Protein AF-A0A7V1G802-F1 (afdb_monomer_lite)

Radius of gyration: 14.77 Å; chains: 1; bounding box: 38×21×39 Å

Structure (mmCIF, N/CA/C/O backbone):
data_AF-A0A7V1G802-F1
#
_entry.id   AF-A0A7V1G802-F1
#
loop_
_atom_site.group_PDB
_atom_site.id
_atom_site.type_symbol
_atom_site.label_atom_id
_atom_site.label_alt_id
_atom_site.label_comp_id
_atom_site.label_asym_id
_atom_site.label_entity_id
_atom_site.label_seq_id
_atom_site.pdbx_PDB_ins_code
_atom_site.Cartn_x
_atom_site.Cartn_y
_atom_site.Cartn_z
_atom_site.occupancy
_atom_site.B_iso_or_equiv
_atom_site.auth_seq_id
_atom_site.auth_comp_id
_atom_site.auth_asym_id
_atom_site.auth_atom_id
_atom_site.pdbx_PDB_model_num
ATOM 1 N N . MET A 1 1 ? -7.358 -7.423 8.351 1.00 83.69 1 MET A N 1
ATOM 2 C CA . MET A 1 1 ? -8.263 -6.921 7.278 1.00 83.69 1 MET A CA 1
ATOM 3 C C . MET A 1 1 ? -8.183 -5.400 7.218 1.00 83.69 1 MET A C 1
ATOM 5 O O . MET A 1 1 ? -7.825 -4.813 8.231 1.00 83.69 1 MET A O 1
ATOM 9 N N . ILE A 1 2 ? -8.513 -4.737 6.096 1.00 96.06 2 ILE A N 1
ATOM 10 C CA . ILE A 1 2 ? -8.298 -3.274 5.979 1.00 96.06 2 ILE A CA 1
ATOM 11 C C . ILE A 1 2 ? -9.005 -2.463 7.079 1.00 96.06 2 ILE A C 1
ATOM 13 O O . ILE A 1 2 ? -8.466 -1.473 7.552 1.00 96.06 2 ILE A O 1
ATOM 17 N N . THR A 1 3 ? -10.165 -2.914 7.564 1.00 96.88 3 THR A N 1
ATOM 18 C CA . THR A 1 3 ? -10.867 -2.273 8.690 1.00 96.88 3 THR A CA 1
ATOM 19 C C . THR A 1 3 ? -10.084 -2.338 10.005 1.00 96.88 3 THR A C 1
ATOM 21 O O . THR A 1 3 ? -10.039 -1.352 10.730 1.00 96.88 3 THR A O 1
ATOM 24 N N . GLU A 1 4 ? -9.425 -3.459 10.300 1.00 97.38 4 GLU A N 1
ATOM 25 C CA . GLU A 1 4 ? -8.564 -3.592 11.487 1.00 97.38 4 GLU A CA 1
ATOM 26 C C . GLU A 1 4 ? -7.316 -2.713 11.352 1.00 97.38 4 GLU A C 1
ATOM 28 O O . GLU A 1 4 ? -6.934 -2.038 12.303 1.00 97.38 4 GLU A O 1
ATOM 33 N N . ALA A 1 5 ? -6.733 -2.649 10.149 1.00 98.06 5 ALA A N 1
ATOM 34 C CA . ALA A 1 5 ? -5.603 -1.768 9.873 1.00 98.06 5 ALA A CA 1
ATOM 35 C C . ALA A 1 5 ? -5.980 -0.286 10.049 1.00 98.06 5 ALA A C 1
ATOM 37 O O . ALA A 1 5 ? -5.222 0.468 10.649 1.00 98.06 5 ALA A O 1
ATOM 38 N N . ILE A 1 6 ? -7.169 0.126 9.593 1.00 98.50 6 ILE A N 1
ATOM 39 C CA . ILE A 1 6 ? -7.688 1.480 9.830 1.00 98.50 6 ILE A CA 1
ATOM 40 C C . ILE A 1 6 ? -7.804 1.756 11.331 1.00 98.50 6 ILE A C 1
ATOM 42 O O . ILE A 1 6 ? -7.328 2.796 11.773 1.00 98.50 6 ILE A O 1
ATOM 46 N N . ASN A 1 7 ? -8.388 0.842 12.112 1.00 98.12 7 ASN A N 1
ATOM 47 C CA . ASN A 1 7 ? -8.524 1.029 13.559 1.00 98.12 7 ASN A CA 1
ATOM 48 C C . ASN A 1 7 ? -7.158 1.218 14.235 1.00 98.12 7 ASN A C 1
ATOM 50 O O . ASN A 1 7 ? -6.975 2.191 14.960 1.00 98.12 7 ASN A O 1
ATOM 54 N N . ASN A 1 8 ? -6.186 0.353 13.929 1.00 97.81 8 ASN A N 1
ATOM 55 C CA . ASN A 1 8 ? -4.839 0.451 14.496 1.00 97.81 8 ASN A CA 1
ATOM 56 C C . ASN A 1 8 ? -4.186 1.801 14.179 1.00 97.81 8 ASN A C 1
ATOM 58 O O . ASN A 1 8 ? -3.680 2.473 15.076 1.00 97.81 8 ASN A O 1
ATOM 62 N N . VAL A 1 9 ? -4.239 2.222 12.914 1.00 98.25 9 VAL A N 1
ATOM 63 C CA . VAL A 1 9 ? -3.593 3.463 12.475 1.00 98.25 9 VAL A CA 1
ATOM 64 C C . VAL A 1 9 ? -4.300 4.697 13.046 1.00 98.25 9 VAL A C 1
ATOM 66 O O . VAL A 1 9 ? -3.633 5.660 13.417 1.00 98.25 9 VAL A O 1
ATOM 69 N N . VAL A 1 10 ? -5.632 4.675 13.171 1.00 98.12 10 VAL A N 1
ATOM 70 C CA . VAL A 1 10 ? -6.406 5.754 13.816 1.00 98.12 10 VAL A CA 1
ATOM 71 C C . VAL A 1 10 ? -6.044 5.901 15.297 1.00 98.12 10 VAL A C 1
ATOM 73 O O . VAL A 1 10 ? -6.012 7.020 15.804 1.00 98.12 10 VAL A O 1
ATOM 76 N N . GLU A 1 11 ? -5.724 4.802 15.980 1.00 97.94 11 GLU A N 1
ATOM 77 C CA . GLU A 1 11 ? -5.219 4.812 17.360 1.00 97.94 11 GLU A CA 1
ATOM 78 C C . GLU A 1 11 ? -3.742 5.234 17.470 1.00 97.94 11 GLU A C 1
ATOM 80 O O . GLU A 1 11 ? -3.218 5.364 18.576 1.00 97.94 11 GLU A O 1
ATOM 85 N N . GLY A 1 12 ? -3.071 5.486 16.342 1.00 97.38 12 GLY A N 1
ATOM 86 C CA . GLY A 1 12 ? -1.659 5.859 16.291 1.00 97.38 12 GLY A CA 1
ATOM 87 C C . GLY A 1 12 ? -0.698 4.675 16.404 1.00 97.38 12 GLY A C 1
ATOM 88 O O . GLY A 1 12 ? 0.494 4.890 16.612 1.00 97.38 12 GLY A O 1
ATOM 89 N N . ASN A 1 13 ? -1.191 3.441 16.270 1.00 98.38 13 ASN A N 1
ATOM 90 C CA . ASN A 1 13 ? -0.365 2.240 16.298 1.00 98.38 13 ASN A CA 1
ATOM 91 C C . ASN A 1 13 ? 0.209 1.942 14.909 1.00 98.38 13 ASN A C 1
ATOM 93 O O . ASN A 1 13 ? -0.488 2.040 13.894 1.00 98.38 13 ASN A O 1
ATOM 97 N N . ASP A 1 14 ? 1.470 1.523 14.881 1.00 98.44 14 ASP A N 1
ATOM 98 C CA . ASP A 1 14 ? 2.114 1.045 13.663 1.00 98.44 14 ASP A CA 1
ATOM 99 C C . ASP A 1 14 ? 1.579 -0.334 13.274 1.00 98.44 14 ASP A C 1
ATOM 101 O O . ASP A 1 14 ? 1.303 -1.190 14.122 1.00 98.44 14 ASP A O 1
ATOM 105 N N . LEU A 1 15 ? 1.446 -0.562 11.972 1.00 98.31 15 LEU A N 1
ATOM 106 C CA . LEU A 1 15 ? 1.100 -1.873 11.447 1.00 98.31 15 LEU A CA 1
ATOM 107 C C . LEU A 1 15 ? 2.322 -2.785 11.452 1.00 98.31 15 LEU A C 1
ATOM 109 O O . LEU A 1 15 ? 3.430 -2.385 11.094 1.00 98.31 15 LEU A O 1
ATOM 113 N N . SER A 1 16 ? 2.096 -4.058 11.769 1.00 97.81 16 SER A N 1
ATOM 114 C CA . SER A 1 16 ? 3.078 -5.087 11.445 1.00 97.81 16 SER A CA 1
ATOM 115 C C . SER A 1 16 ? 3.236 -5.203 9.923 1.00 97.81 16 SER A C 1
ATOM 117 O O . SER A 1 16 ? 2.313 -4.891 9.165 1.00 97.81 16 SER A O 1
ATOM 119 N N . THR A 1 17 ? 4.375 -5.719 9.455 1.00 96.75 17 THR A N 1
ATOM 120 C CA . THR A 1 17 ? 4.602 -5.993 8.025 1.00 96.75 17 THR A CA 1
ATOM 121 C C . THR A 1 17 ? 3.464 -6.820 7.420 1.00 96.75 17 THR A C 1
ATOM 123 O O . THR A 1 17 ? 2.953 -6.473 6.361 1.00 96.75 17 THR A O 1
ATOM 126 N N . GLY A 1 18 ? 3.001 -7.862 8.121 1.00 97.25 18 GLY A N 1
ATOM 127 C CA . GLY A 1 18 ? 1.913 -8.717 7.640 1.00 97.25 18 GLY A CA 1
ATOM 128 C C . GLY A 1 18 ? 0.564 -7.997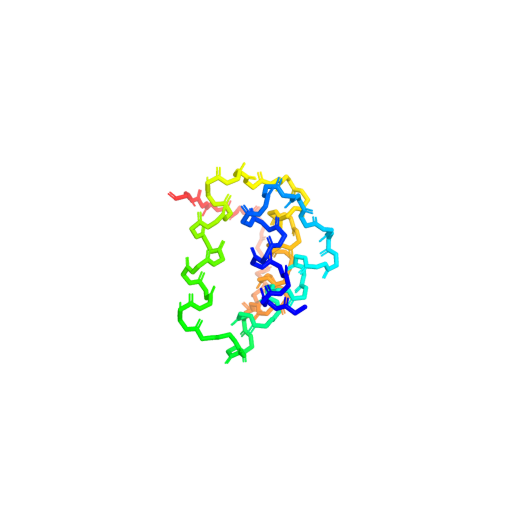 7.555 1.00 97.25 18 GLY A C 1
ATOM 129 O O . GLY A 1 18 ? -0.192 -8.209 6.604 1.00 97.25 18 GLY A O 1
ATOM 130 N N . ASP A 1 19 ? 0.262 -7.107 8.504 1.00 97.88 19 ASP A N 1
ATOM 131 C CA . ASP A 1 19 ? -0.966 -6.305 8.460 1.00 97.88 19 ASP A CA 1
ATOM 132 C C . ASP A 1 19 ? -0.926 -5.287 7.321 1.00 97.88 19 ASP A C 1
ATOM 134 O O . ASP A 1 19 ? -1.917 -5.121 6.604 1.00 97.88 19 ASP A O 1
ATOM 138 N N . ALA A 1 20 ? 0.229 -4.651 7.117 1.00 98.25 20 ALA A N 1
ATOM 139 C CA . ALA A 1 20 ? 0.462 -3.721 6.023 1.00 98.25 20 ALA A CA 1
ATOM 140 C C . ALA A 1 20 ? 0.335 -4.412 4.652 1.00 98.25 20 ALA A C 1
ATOM 142 O O . ALA A 1 20 ? -0.377 -3.919 3.771 1.00 98.25 20 ALA A O 1
ATOM 143 N N . GLU A 1 21 ? 0.944 -5.589 4.485 1.00 98.19 21 GLU A N 1
ATOM 144 C CA . GLU A 1 21 ? 0.824 -6.416 3.278 1.00 98.19 21 GLU A CA 1
ATOM 145 C C . GLU A 1 21 ? -0.625 -6.845 3.019 1.00 98.19 21 GLU A C 1
ATOM 147 O O . GLU A 1 21 ? -1.125 -6.751 1.893 1.00 98.19 21 GLU A O 1
ATOM 152 N N . SER A 1 22 ? -1.329 -7.285 4.064 1.00 98.06 22 SER A N 1
ATOM 153 C CA . SER A 1 22 ? -2.728 -7.714 3.980 1.00 98.06 22 SER A CA 1
ATOM 154 C C . SER A 1 22 ? -3.648 -6.559 3.584 1.00 98.06 22 SER A C 1
ATOM 156 O O . SER A 1 22 ? -4.476 -6.708 2.679 1.00 98.06 22 SER A O 1
ATOM 158 N N . ALA A 1 23 ? -3.481 -5.388 4.207 1.00 98.12 23 ALA A N 1
ATOM 159 C CA . ALA A 1 23 ? -4.232 -4.185 3.867 1.00 98.12 23 ALA A CA 1
ATOM 160 C C . ALA A 1 23 ? -3.979 -3.773 2.410 1.00 98.12 23 ALA A C 1
ATOM 162 O O . ALA A 1 23 ? -4.933 -3.614 1.647 1.00 98.12 23 ALA A O 1
ATOM 163 N N . MET A 1 24 ? -2.712 -3.689 1.992 1.00 98.25 24 MET A N 1
ATOM 164 C CA . MET A 1 24 ? -2.361 -3.304 0.624 1.00 98.25 24 MET A CA 1
ATOM 165 C C . MET A 1 24 ? -2.854 -4.319 -0.411 1.00 98.25 24 MET A C 1
ATOM 167 O O . MET A 1 24 ? -3.337 -3.934 -1.475 1.00 98.25 24 MET A O 1
ATOM 171 N N . THR A 1 25 ? -2.826 -5.613 -0.090 1.00 98.25 25 THR A N 1
ATOM 172 C CA . THR A 1 25 ? -3.369 -6.661 -0.964 1.00 98.25 25 THR A CA 1
ATOM 173 C C . THR A 1 25 ? -4.868 -6.470 -1.187 1.00 98.25 25 THR A C 1
ATOM 175 O O . THR A 1 25 ? -5.331 -6.562 -2.321 1.00 98.25 25 THR A O 1
ATOM 178 N N . GLN A 1 26 ? -5.637 -6.146 -0.141 1.00 97.94 26 GLN A N 1
ATOM 179 C CA . GLN A 1 26 ? -7.075 -5.884 -0.282 1.00 97.94 26 GLN A CA 1
ATOM 180 C C . GLN A 1 26 ? -7.366 -4.650 -1.141 1.00 97.94 26 GLN A C 1
ATOM 182 O O . GLN A 1 26 ? -8.307 -4.681 -1.935 1.00 97.94 26 GLN A O 1
ATOM 187 N N . ILE A 1 27 ? -6.556 -3.595 -1.017 1.00 98.00 27 ILE A N 1
ATOM 188 C CA . ILE A 1 27 ? -6.668 -2.396 -1.859 1.00 98.00 27 ILE A CA 1
ATOM 189 C C . ILE A 1 27 ? -6.404 -2.760 -3.324 1.00 98.00 27 ILE A C 1
ATOM 191 O O . ILE A 1 27 ? -7.248 -2.515 -4.183 1.00 98.00 27 ILE A O 1
ATOM 195 N N . MET A 1 28 ? -5.270 -3.405 -3.606 1.00 97.06 28 MET A N 1
ATOM 196 C CA . MET A 1 28 ? -4.845 -3.731 -4.973 1.00 97.06 28 MET A CA 1
ATOM 197 C C . MET A 1 28 ? -5.740 -4.776 -5.658 1.00 97.06 28 MET A C 1
ATOM 199 O O . MET A 1 28 ? -5.812 -4.817 -6.883 1.00 97.06 28 MET A O 1
ATOM 203 N N . GLU A 1 29 ? -6.438 -5.618 -4.890 1.00 96.94 29 GLU A N 1
ATOM 204 C CA . GLU A 1 29 ? -7.417 -6.588 -5.404 1.00 96.94 29 GLU A CA 1
ATOM 205 C C . GLU A 1 29 ? -8.841 -6.018 -5.523 1.00 96.94 29 GLU A C 1
ATOM 207 O O . GLU A 1 29 ? -9.766 -6.763 -5.850 1.00 96.94 29 GLU A O 1
ATOM 212 N N . GLY A 1 30 ? -9.041 -4.723 -5.251 1.00 96.69 30 GLY A N 1
ATOM 213 C CA . GLY A 1 30 ? -10.351 -4.068 -5.347 1.00 96.69 30 GLY A CA 1
ATOM 214 C C . GLY A 1 30 ? -11.360 -4.546 -4.297 1.00 96.69 30 GLY A C 1
ATOM 215 O O . GLY A 1 30 ? -12.567 -4.463 -4.513 1.00 96.69 30 GLY A O 1
ATOM 216 N N . LYS A 1 31 ? -10.879 -5.085 -3.170 1.00 97.81 31 LYS A N 1
ATOM 217 C CA . LYS A 1 31 ? -11.711 -5.585 -2.061 1.00 97.81 31 LYS A CA 1
ATOM 218 C C . LYS A 1 31 ? -12.022 -4.511 -1.015 1.00 97.81 31 LYS A C 1
ATOM 220 O O . LYS A 1 31 ? -12.880 -4.735 -0.166 1.00 97.81 31 LYS A O 1
ATOM 225 N N . ALA A 1 32 ? -11.329 -3.375 -1.063 1.00 97.94 32 ALA A N 1
ATOM 226 C CA . ALA A 1 32 ? -11.585 -2.216 -0.217 1.00 97.94 32 ALA A CA 1
ATOM 227 C C . ALA A 1 32 ? -12.474 -1.196 -0.940 1.00 97.94 32 ALA A C 1
ATOM 229 O O . ALA A 1 32 ? -12.306 -0.958 -2.134 1.00 97.94 32 ALA A O 1
ATOM 230 N N . THR A 1 33 ? -13.403 -0.571 -0.217 1.00 98.31 33 THR A N 1
ATOM 231 C CA . THR A 1 33 ? -14.212 0.531 -0.758 1.00 98.31 33 THR A CA 1
ATOM 232 C C . THR A 1 33 ? -13.412 1.833 -0.800 1.00 98.31 33 THR A C 1
ATOM 234 O O . THR A 1 33 ? -12.489 2.025 -0.006 1.00 98.31 33 THR A O 1
ATOM 237 N N . ASP A 1 34 ? -13.816 2.782 -1.646 1.00 98.31 34 ASP A N 1
ATOM 238 C CA . ASP A 1 34 ? -13.175 4.105 -1.729 1.00 98.31 34 ASP A CA 1
ATOM 239 C C . ASP A 1 34 ? -13.124 4.819 -0.370 1.00 98.31 34 ASP A C 1
ATOM 241 O O . ASP A 1 34 ? -12.124 5.444 -0.020 1.00 98.31 34 ASP A O 1
ATOM 245 N N . ALA A 1 35 ? -14.180 4.678 0.439 1.00 98.31 35 ALA A N 1
ATOM 246 C CA . ALA A 1 35 ? -14.232 5.244 1.783 1.00 98.31 35 ALA A CA 1
ATOM 247 C C . ALA A 1 35 ? -13.203 4.599 2.727 1.00 98.31 35 ALA A C 1
ATOM 249 O O . ALA A 1 35 ? -12.568 5.300 3.514 1.00 98.31 35 ALA A O 1
ATOM 250 N N . GLN A 1 36 ? -13.002 3.280 2.638 1.00 98.50 36 GLN A N 1
ATOM 251 C CA . GLN A 1 36 ? -11.980 2.581 3.423 1.00 98.50 36 GLN A CA 1
ATOM 252 C C . GLN A 1 36 ? -10.573 2.998 2.993 1.00 98.50 36 GLN A C 1
ATOM 254 O O . GLN A 1 36 ? -9.741 3.280 3.851 1.00 98.50 36 GLN A O 1
ATOM 259 N N . ILE A 1 37 ? -10.320 3.103 1.685 1.00 98.69 37 ILE A N 1
ATOM 260 C CA . ILE A 1 37 ? -9.031 3.557 1.148 1.00 98.69 37 ILE A CA 1
ATOM 261 C C . ILE A 1 37 ? -8.746 4.993 1.608 1.00 98.69 37 ILE A C 1
ATOM 263 O O . ILE A 1 37 ? -7.688 5.259 2.174 1.00 98.69 37 ILE A O 1
ATOM 267 N N . GLY A 1 38 ? -9.705 5.909 1.444 1.00 98.56 38 GLY A N 1
ATOM 268 C CA . GLY A 1 38 ? -9.564 7.300 1.880 1.00 98.56 38 GLY A CA 1
ATOM 269 C C . GLY A 1 38 ? -9.329 7.435 3.387 1.00 98.56 38 GLY A C 1
ATOM 270 O O . GLY A 1 38 ? -8.453 8.194 3.808 1.00 98.56 38 GLY A O 1
ATOM 271 N N . SER A 1 39 ? -10.055 6.661 4.201 1.00 98.44 39 SER A N 1
ATOM 272 C CA . SER A 1 39 ? -9.857 6.606 5.655 1.00 98.44 39 SER A CA 1
ATOM 273 C C . SER A 1 39 ? -8.461 6.104 6.017 1.00 98.44 39 SER A C 1
ATOM 275 O O . SER A 1 39 ? -7.793 6.712 6.850 1.00 98.44 39 SER A O 1
ATOM 277 N N . PHE A 1 40 ? -8.015 5.016 5.389 1.00 98.62 40 PHE A N 1
ATOM 278 C CA . PHE A 1 40 ? -6.714 4.409 5.650 1.00 98.62 40 PHE A CA 1
ATOM 279 C C . PHE A 1 40 ? -5.564 5.366 5.323 1.00 98.62 40 PHE A C 1
ATOM 281 O O . PHE A 1 40 ? -4.699 5.599 6.164 1.00 98.62 40 PHE A O 1
ATOM 288 N N . LEU A 1 41 ? -5.597 5.986 4.140 1.00 98.50 41 LEU A N 1
ATOM 289 C CA . LEU A 1 41 ? -4.566 6.928 3.693 1.00 98.50 41 LEU A CA 1
ATOM 290 C C . LEU A 1 41 ? -4.517 8.189 4.563 1.00 98.50 41 LEU A C 1
ATOM 292 O O . LEU A 1 41 ? -3.437 8.671 4.900 1.00 98.50 41 LEU A O 1
ATOM 296 N N . THR A 1 42 ? -5.680 8.713 4.957 1.00 98.56 42 THR A N 1
ATOM 297 C CA . THR A 1 42 ? -5.751 9.890 5.833 1.00 98.56 42 THR A CA 1
ATOM 298 C C . THR A 1 42 ? -5.186 9.575 7.216 1.00 98.56 42 THR A C 1
ATOM 300 O O . THR A 1 42 ? -4.381 10.346 7.736 1.00 98.56 42 THR A O 1
ATOM 303 N N . ALA A 1 43 ? -5.569 8.437 7.804 1.00 98.38 43 ALA A N 1
ATOM 304 C CA . ALA A 1 43 ? -5.069 8.016 9.108 1.00 98.38 43 ALA A CA 1
ATOM 305 C C . ALA A 1 43 ? -3.551 7.774 9.078 1.00 98.38 43 ALA A C 1
ATOM 307 O O . ALA A 1 43 ? -2.849 8.260 9.961 1.00 98.38 43 ALA A O 1
ATOM 308 N N . LEU A 1 44 ? -3.035 7.107 8.036 1.00 98.31 44 LEU A N 1
ATOM 309 C CA . LEU A 1 44 ? -1.596 6.874 7.855 1.00 98.31 44 LEU A CA 1
ATOM 310 C C . LEU A 1 44 ? -0.814 8.184 7.824 1.00 98.31 44 LEU A C 1
ATOM 312 O O . LEU A 1 44 ? 0.163 8.329 8.552 1.0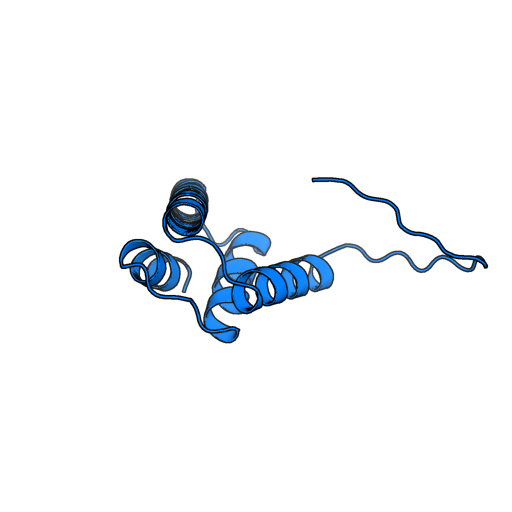0 98.31 44 LEU A O 1
ATOM 316 N N . ARG A 1 45 ? -1.291 9.170 7.057 1.00 98.25 45 ARG A N 1
ATOM 317 C CA . ARG A 1 45 ? -0.653 10.487 6.986 1.00 98.25 45 ARG A CA 1
ATOM 318 C C . ARG A 1 45 ? -0.659 11.220 8.331 1.00 98.25 45 ARG A C 1
ATOM 320 O O . ARG A 1 45 ? 0.293 11.934 8.631 1.00 98.25 45 ARG A O 1
ATOM 327 N N . LEU A 1 46 ? -1.732 11.093 9.113 1.00 98.12 46 LEU A N 1
ATOM 328 C CA . LEU A 1 46 ? -1.833 11.727 10.431 1.00 98.12 46 LEU A CA 1
ATOM 329 C C . LEU A 1 46 ? -0.923 11.055 11.464 1.00 98.12 46 LEU A C 1
ATOM 331 O O . LEU A 1 46 ? -0.283 11.759 12.241 1.00 98.12 46 LEU A O 1
ATOM 335 N N . LYS A 1 47 ? -0.852 9.718 11.456 1.00 98.00 47 LYS A N 1
ATOM 336 C CA . LYS A 1 47 ? 0.064 8.937 12.301 1.00 98.00 47 LYS A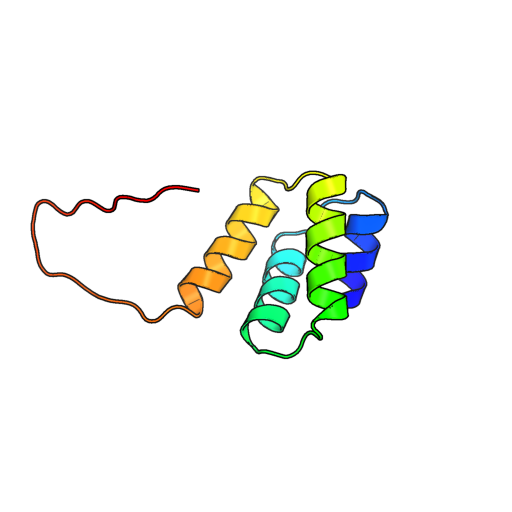 CA 1
ATOM 337 C C . LYS A 1 47 ? 1.529 9.196 11.929 1.00 98.00 47 LYS A C 1
ATOM 339 O O . LYS A 1 47 ? 2.378 9.312 12.808 1.00 98.00 47 LYS A O 1
ATOM 344 N N . GLY A 1 48 ? 1.800 9.302 10.630 1.00 97.94 48 GLY A N 1
ATOM 345 C CA . GLY A 1 48 ? 3.128 9.195 10.039 1.00 97.94 48 GLY A CA 1
ATOM 346 C C . GLY A 1 48 ? 3.443 7.739 9.702 1.00 97.94 48 GLY A C 1
ATOM 347 O O . GLY A 1 48 ? 3.364 6.857 10.560 1.00 97.94 48 GLY A O 1
ATOM 348 N N . GLU A 1 49 ? 3.771 7.476 8.442 1.00 97.81 49 GLU A N 1
ATOM 349 C CA . GLU A 1 49 ? 4.104 6.139 7.957 1.00 97.81 49 GLU A CA 1
ATOM 350 C C . GLU A 1 49 ? 5.510 5.713 8.411 1.00 97.81 49 GLU A C 1
ATOM 352 O O . GLU A 1 49 ? 6.456 6.508 8.394 1.00 97.81 49 GLU A O 1
ATOM 357 N N . THR A 1 50 ? 5.675 4.445 8.787 1.00 98.31 50 THR A N 1
ATOM 358 C CA . THR A 1 50 ? 6.990 3.878 9.117 1.00 98.31 50 THR A CA 1
ATOM 359 C C . THR A 1 50 ? 7.693 3.312 7.884 1.00 98.31 50 THR A C 1
ATOM 361 O O . THR A 1 50 ? 7.088 3.057 6.841 1.00 98.31 50 THR A O 1
ATOM 364 N N . ILE A 1 51 ? 9.002 3.070 8.002 1.00 97.94 51 ILE A N 1
ATOM 365 C CA . ILE A 1 51 ? 9.785 2.423 6.939 1.00 97.94 51 ILE A CA 1
ATOM 366 C C . ILE A 1 51 ? 9.243 1.020 6.642 1.00 97.94 51 ILE A C 1
ATOM 368 O O . ILE A 1 51 ? 9.156 0.642 5.472 1.00 97.94 51 ILE A O 1
ATOM 372 N N . ASP A 1 52 ? 8.861 0.269 7.676 1.00 97.50 52 ASP A N 1
ATOM 373 C CA . ASP A 1 52 ? 8.355 -1.097 7.530 1.00 97.50 52 ASP A CA 1
ATOM 374 C C . ASP A 1 52 ? 7.001 -1.112 6.811 1.00 97.50 52 ASP A C 1
ATOM 376 O O . ASP A 1 52 ? 6.800 -1.915 5.899 1.00 97.50 52 ASP A O 1
ATOM 380 N N . GLU A 1 53 ? 6.112 -0.171 7.143 1.00 98.50 53 GLU A N 1
ATOM 381 C CA . GLU A 1 53 ? 4.826 0.022 6.464 1.00 98.50 53 GLU A CA 1
ATOM 382 C C . GLU A 1 53 ? 5.026 0.358 4.982 1.00 98.50 53 GLU A C 1
ATOM 384 O O . GLU A 1 53 ? 4.515 -0.345 4.109 1.00 98.50 53 GLU A O 1
ATOM 389 N N . ILE A 1 54 ? 5.827 1.386 4.676 1.00 98.31 54 ILE A N 1
ATOM 390 C CA . ILE A 1 54 ? 6.099 1.813 3.294 1.00 98.31 54 ILE A CA 1
ATOM 391 C C . ILE A 1 54 ? 6.736 0.676 2.486 1.00 98.31 54 ILE A C 1
ATOM 393 O O . ILE A 1 54 ? 6.365 0.447 1.331 1.00 98.31 54 ILE A O 1
ATOM 397 N N . SER A 1 55 ? 7.678 -0.057 3.081 1.00 98.19 55 SER A N 1
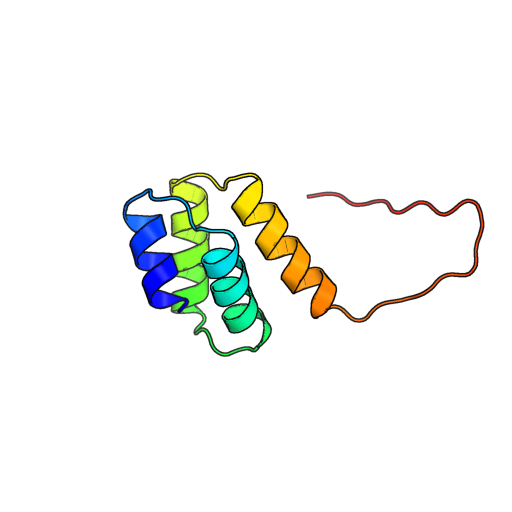ATOM 398 C CA . SER A 1 55 ? 8.368 -1.165 2.415 1.00 98.19 55 SER A CA 1
ATOM 399 C C . SER A 1 55 ? 7.419 -2.324 2.106 1.00 98.19 55 SER A C 1
ATOM 401 O O . SER A 1 55 ? 7.446 -2.846 0.986 1.00 98.19 55 SER A O 1
ATOM 403 N N . ALA A 1 56 ? 6.549 -2.683 3.055 1.00 98.25 56 ALA A N 1
ATOM 404 C CA . ALA A 1 56 ? 5.508 -3.695 2.882 1.00 98.25 56 ALA A CA 1
ATOM 405 C C . ALA A 1 56 ? 4.520 -3.303 1.773 1.00 98.25 56 ALA A C 1
ATOM 407 O O . ALA A 1 56 ? 4.259 -4.082 0.851 1.00 98.25 56 ALA A O 1
ATOM 408 N N . PHE A 1 57 ? 4.034 -2.059 1.800 1.00 98.38 57 PHE A N 1
ATOM 409 C CA . PHE A 1 57 ? 3.148 -1.517 0.771 1.00 98.38 57 PHE A CA 1
ATOM 410 C C . PHE A 1 57 ? 3.787 -1.583 -0.619 1.00 98.38 57 PHE A C 1
ATOM 412 O O . PHE A 1 57 ? 3.190 -2.116 -1.557 1.00 98.38 57 PHE A O 1
ATOM 419 N N . ALA A 1 58 ? 5.023 -1.097 -0.745 1.00 98.00 58 ALA A N 1
ATOM 420 C CA . ALA A 1 58 ? 5.756 -1.100 -2.004 1.00 98.00 58 ALA A CA 1
ATOM 421 C C . ALA A 1 58 ? 6.024 -2.523 -2.518 1.00 98.00 58 ALA A C 1
ATOM 423 O O . ALA A 1 58 ? 6.015 -2.738 -3.730 1.00 98.00 58 ALA A O 1
ATOM 424 N N . SER A 1 59 ? 6.245 -3.499 -1.629 1.00 98.00 59 SER A N 1
ATOM 425 C CA . SER A 1 59 ? 6.409 -4.901 -2.024 1.00 98.00 59 SER A CA 1
ATOM 426 C C . SER A 1 59 ? 5.159 -5.439 -2.708 1.00 98.00 59 SER A C 1
ATOM 428 O O . SER A 1 59 ? 5.240 -5.896 -3.847 1.00 98.00 59 SER A O 1
ATOM 430 N N . ILE A 1 60 ? 3.990 -5.275 -2.084 1.00 98.19 60 ILE A N 1
ATOM 431 C CA . ILE A 1 60 ? 2.721 -5.722 -2.671 1.00 98.19 60 ILE A CA 1
ATOM 432 C C . ILE A 1 60 ? 2.417 -4.990 -3.980 1.00 98.19 60 ILE A C 1
ATOM 434 O O . ILE A 1 60 ? 1.965 -5.609 -4.944 1.00 98.19 60 ILE A O 1
ATOM 438 N N . MET A 1 61 ? 2.694 -3.686 -4.055 1.00 97.81 61 MET A N 1
ATOM 439 C CA . MET A 1 61 ? 2.518 -2.932 -5.299 1.00 97.81 61 MET A CA 1
ATOM 440 C C . MET A 1 61 ? 3.392 -3.488 -6.429 1.00 97.81 61 MET A C 1
ATOM 442 O O . MET A 1 61 ? 2.894 -3.662 -7.541 1.00 97.81 61 MET A O 1
ATOM 446 N N . ARG A 1 62 ? 4.665 -3.814 -6.159 1.00 96.94 62 ARG A N 1
ATOM 447 C CA . ARG A 1 62 ? 5.562 -4.437 -7.149 1.00 96.94 62 ARG A CA 1
ATOM 448 C C . ARG A 1 62 ? 5.094 -5.829 -7.559 1.00 96.94 62 ARG A C 1
ATOM 450 O O . ARG A 1 62 ? 5.127 -6.132 -8.748 1.00 96.94 62 ARG A O 1
ATOM 457 N N . ASP A 1 63 ? 4.618 -6.639 -6.617 1.00 96.94 63 ASP A N 1
ATOM 458 C CA . ASP A 1 63 ? 4.134 -7.998 -6.896 1.00 96.94 63 ASP A CA 1
ATOM 459 C C . ASP A 1 63 ? 2.889 -8.005 -7.790 1.00 96.94 63 ASP A C 1
ATOM 461 O O . ASP A 1 63 ? 2.684 -8.923 -8.585 1.00 96.94 63 ASP A O 1
ATOM 465 N N . LYS A 1 64 ? 2.048 -6.972 -7.675 1.00 95.56 64 LYS A N 1
ATOM 466 C CA . LYS A 1 64 ? 0.840 -6.803 -8.494 1.00 95.56 64 LYS A CA 1
ATOM 467 C C . LYS A 1 64 ? 1.090 -6.011 -9.785 1.00 95.56 64 LYS A C 1
ATOM 469 O O . LYS A 1 64 ? 0.206 -5.964 -10.641 1.00 95.56 64 LYS A O 1
ATOM 474 N N . ALA A 1 65 ? 2.259 -5.392 -9.948 1.00 96.12 65 ALA A N 1
ATOM 475 C CA . ALA A 1 65 ? 2.592 -4.613 -11.134 1.00 96.12 65 ALA A CA 1
ATOM 476 C C . ALA A 1 65 ? 2.893 -5.509 -12.347 1.00 96.12 65 ALA A C 1
ATOM 478 O O . ALA A 1 65 ? 3.429 -6.611 -12.242 1.00 96.12 65 ALA A O 1
ATOM 479 N N . SER A 1 66 ? 2.602 -4.998 -13.544 1.00 96.06 66 SER A N 1
ATOM 480 C CA . SER A 1 66 ? 3.061 -5.634 -14.781 1.00 96.06 66 SER A CA 1
ATOM 481 C C . SER A 1 66 ? 4.563 -5.409 -14.953 1.00 96.06 66 SER A C 1
ATOM 483 O O . SER A 1 66 ? 5.003 -4.291 -15.214 1.00 96.06 66 SER A O 1
ATOM 485 N N . ALA A 1 67 ? 5.355 -6.470 -14.810 1.00 95.19 67 ALA A N 1
ATOM 486 C CA . ALA A 1 67 ? 6.808 -6.383 -14.893 1.00 95.19 67 ALA A CA 1
ATOM 487 C C . ALA A 1 67 ? 7.316 -6.321 -16.345 1.00 95.19 67 ALA A C 1
ATOM 489 O O . ALA A 1 67 ? 6.916 -7.118 -17.197 1.00 95.19 67 ALA A O 1
ATOM 490 N N . ILE A 1 68 ? 8.287 -5.441 -16.597 1.00 94.81 68 ILE A N 1
ATOM 491 C CA . ILE A 1 68 ? 9.113 -5.449 -17.811 1.00 94.81 68 ILE A CA 1
ATOM 492 C C . ILE A 1 68 ? 10.516 -5.972 -17.486 1.00 94.81 68 ILE A C 1
ATOM 494 O O . ILE A 1 68 ? 10.992 -5.842 -16.361 1.00 94.81 68 ILE A O 1
ATOM 498 N N . LYS A 1 69 ? 11.191 -6.579 -18.470 1.00 94.75 69 LYS A N 1
ATOM 499 C CA . LYS A 1 69 ? 12.555 -7.122 -18.319 1.00 94.75 69 LYS A CA 1
ATOM 500 C C . LYS A 1 69 ? 13.481 -6.589 -19.422 1.00 94.75 69 LYS A C 1
ATOM 502 O O . LYS A 1 69 ? 13.747 -7.317 -20.384 1.00 94.75 69 LYS A O 1
ATOM 507 N N . PRO A 1 70 ? 13.917 -5.318 -19.339 1.00 94.44 70 PRO A N 1
ATOM 508 C CA . PRO A 1 70 ? 14.816 -4.725 -20.323 1.00 94.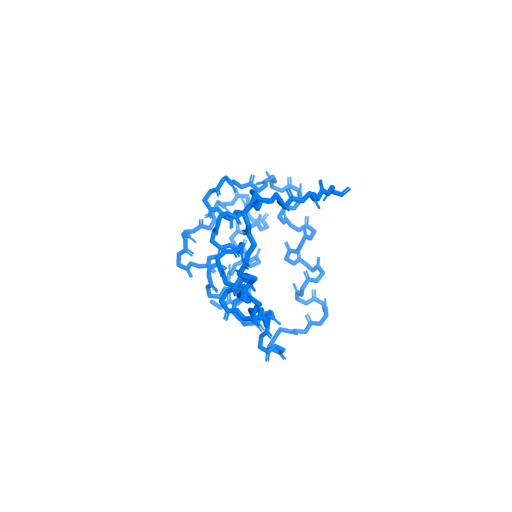44 70 PRO A CA 1
ATOM 509 C C . PRO A 1 70 ? 16.137 -5.497 -20.401 1.00 94.44 70 PRO A C 1
ATOM 511 O O . PRO A 1 70 ? 16.660 -5.952 -19.389 1.00 94.44 70 PRO A O 1
ATOM 514 N N . LYS A 1 71 ? 16.682 -5.640 -21.611 1.00 95.69 71 LYS A N 1
ATOM 515 C CA . LYS A 1 71 ? 18.000 -6.245 -21.856 1.00 95.69 71 LYS A CA 1
ATOM 516 C C . LYS A 1 71 ? 18.967 -5.166 -22.345 1.00 95.69 71 LYS A C 1
ATOM 518 O O . LYS A 1 71 ? 19.354 -5.176 -23.511 1.00 95.69 71 LYS A O 1
ATOM 523 N N . VAL A 1 72 ? 19.265 -4.194 -21.485 1.00 95.19 72 VAL A N 1
ATOM 524 C CA . VAL A 1 72 ? 20.114 -3.031 -21.794 1.00 95.19 72 VAL A CA 1
ATOM 525 C C . VAL A 1 72 ? 21.097 -2.779 -20.656 1.00 95.19 72 VAL A C 1
ATOM 527 O O . VAL A 1 72 ? 20.743 -2.979 -19.500 1.00 95.19 72 VAL A O 1
ATOM 530 N N . GLU A 1 73 ? 22.310 -2.340 -20.995 1.00 93.94 73 GLU A N 1
ATOM 531 C CA . GLU A 1 73 ? 23.355 -1.974 -20.035 1.00 93.94 73 GLU A CA 1
ATOM 532 C C . GLU A 1 73 ? 24.095 -0.709 -20.517 1.00 93.94 73 GLU A C 1
ATOM 534 O O . GLU A 1 73 ? 24.505 -0.672 -21.684 1.00 93.94 73 GLU A O 1
ATOM 539 N N . PRO A 1 74 ? 24.286 0.319 -19.662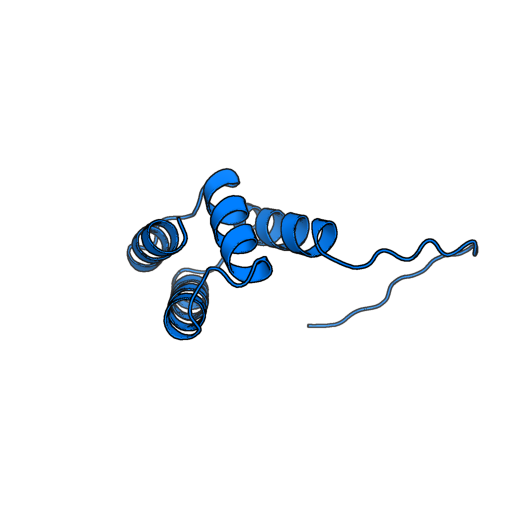 1.00 93.62 74 PRO A N 1
ATOM 540 C CA . PRO A 1 74 ? 23.834 0.394 -18.268 1.00 93.62 74 PRO A CA 1
ATOM 541 C C . PRO A 1 74 ? 22.316 0.625 -18.143 1.00 93.62 74 PRO A C 1
ATOM 543 O O . PRO A 1 74 ? 21.725 1.342 -18.953 1.00 93.62 74 PRO A O 1
ATOM 546 N N . LEU A 1 75 ? 21.690 0.044 -17.113 1.00 95.00 75 LEU A N 1
ATOM 547 C CA . LEU A 1 75 ? 20.285 0.288 -16.760 1.00 95.00 75 LEU A CA 1
ATOM 548 C C . LEU A 1 75 ? 20.165 1.349 -15.651 1.00 95.00 75 LEU A C 1
ATOM 550 O O . LEU A 1 75 ? 20.810 1.243 -14.611 1.00 95.00 75 LEU A O 1
ATOM 554 N N . LEU A 1 76 ? 19.301 2.346 -15.857 1.00 94.94 76 LEU A N 1
ATOM 555 C CA . LEU A 1 76 ? 18.950 3.382 -14.881 1.00 94.94 76 LEU A CA 1
ATOM 556 C C . LEU A 1 76 ? 17.425 3.525 -14.822 1.00 94.94 76 LEU A C 1
ATOM 558 O O . LEU A 1 76 ? 16.784 3.624 -15.867 1.00 94.94 76 LEU A O 1
ATOM 562 N N . ASP A 1 77 ? 16.877 3.579 -13.609 1.00 94.12 77 ASP A N 1
ATOM 563 C CA . ASP A 1 77 ? 15.487 3.950 -13.344 1.00 94.12 77 ASP A CA 1
ATOM 564 C C . ASP A 1 77 ? 15.452 5.333 -12.678 1.00 94.12 77 ASP A C 1
ATOM 566 O O . ASP A 1 77 ? 16.240 5.612 -11.770 1.00 94.12 77 ASP A O 1
ATOM 570 N N . THR A 1 78 ? 14.579 6.220 -13.153 1.00 96.19 78 THR A N 1
ATOM 571 C CA . THR A 1 78 ? 14.442 7.592 -12.645 1.00 96.19 78 THR A CA 1
ATOM 572 C C . THR A 1 78 ? 12.994 7.851 -12.266 1.00 96.19 78 THR A C 1
ATOM 574 O O . THR A 1 78 ? 12.107 7.685 -13.102 1.00 96.19 78 THR A O 1
ATOM 577 N N . CYS A 1 79 ? 12.750 8.331 -11.048 1.00 94.50 79 CYS A N 1
ATOM 578 C CA . CYS A 1 79 ? 11.410 8.652 -10.564 1.00 94.50 79 CYS A CA 1
ATOM 579 C C . CYS A 1 79 ? 11.408 9.892 -9.655 1.00 94.50 79 CYS A C 1
ATOM 581 O O . CYS A 1 79 ? 12.452 10.331 -9.172 1.00 94.50 79 CYS A O 1
ATOM 583 N N . GLY A 1 80 ? 10.216 10.445 -9.426 1.00 95.06 80 GLY A N 1
ATOM 584 C CA . GLY A 1 80 ? 9.942 11.499 -8.447 1.00 95.06 80 GLY A CA 1
ATOM 585 C C . GLY A 1 80 ? 8.817 11.084 -7.498 1.00 95.06 80 GLY A C 1
ATOM 586 O O . GLY A 1 80 ? 8.329 9.955 -7.576 1.00 95.06 80 GLY A O 1
ATOM 587 N N . THR A 1 81 ? 8.414 12.003 -6.623 1.00 87.00 81 THR A N 1
ATOM 588 C CA . THR A 1 81 ? 7.285 11.858 -5.687 1.00 87.00 81 THR A CA 1
ATOM 589 C C . THR A 1 81 ? 6.158 12.810 -6.030 1.00 87.00 81 THR A C 1
ATOM 591 O O . THR A 1 81 ? 6.492 13.983 -6.321 1.00 87.00 81 THR A O 1
#

pLDDT: mean 97.03, std 2.3, range [83.69, 98.69]

Secondary structure (DSSP, 8-state):
-HHHHHHHHHTTPPPPHHHHHHHHHHHHTT-S-HHHHHHHHHHHHHH---HHHHHHHHHHHHHHS-------SS-------

Foldseek 3Di:
DLVVLLVCLLVLHADALVRLLVNLLCVLVVVDDPVSVVSNVVSCVVSPHDPSSVVSNVVNVVVSDDDDDDPDPPDDDDDDD

Sequence (81 aa):
MITEAINNVVEGNDLSTGDAESAMTQIMEGKATDAQIGSFLTALRLKGETIDEISAFASIMRDKASAIKPKVEPLLDTCGT